Protein AF-A0A6A7KMX2-F1 (afdb_monomer_lite)

Radius of gyration: 14.28 Å; chains: 1; bounding box: 51×27×28 Å

Structure (mmCIF, N/CA/C/O backbone):
data_AF-A0A6A7KMX2-F1
#
_entry.id   AF-A0A6A7KMX2-F1
#
loop_
_atom_site.group_PDB
_atom_site.id
_atom_site.type_symbol
_atom_site.label_atom_id
_atom_site.label_alt_id
_atom_site.label_comp_id
_atom_site.label_asym_id
_atom_site.label_entity_id
_atom_site.label_seq_id
_atom_site.pdbx_PDB_ins_code
_atom_site.Cartn_x
_atom_site.Cartn_y
_atom_site.Cartn_z
_atom_site.occupancy
_atom_site.B_iso_or_equiv
_atom_site.auth_seq_id
_atom_site.auth_comp_id
_atom_site.auth_asym_id
_atom_site.auth_atom_id
_atom_site.pdbx_PDB_model_num
ATOM 1 N N . MET A 1 1 ? -35.782 7.803 8.637 1.00 35.84 1 MET A N 1
ATOM 2 C CA . MET A 1 1 ? -34.546 8.442 9.136 1.00 35.84 1 MET A CA 1
ATOM 3 C C . MET A 1 1 ? -33.400 7.528 8.760 1.00 35.84 1 MET A C 1
ATOM 5 O O . MET A 1 1 ? -33.349 6.425 9.274 1.00 35.84 1 MET A O 1
ATOM 9 N N . ILE A 1 2 ? -32.580 7.917 7.785 1.00 45.44 2 ILE A N 1
ATOM 10 C CA . ILE A 1 2 ? -31.406 7.130 7.393 1.00 45.44 2 ILE A CA 1
ATOM 11 C C . ILE A 1 2 ? -30.268 7.613 8.286 1.00 45.44 2 ILE A C 1
ATOM 13 O O . ILE A 1 2 ? -29.913 8.793 8.240 1.00 45.44 2 ILE A O 1
ATOM 17 N N . GLU A 1 3 ? -29.766 6.730 9.146 1.00 41.59 3 GLU A N 1
ATOM 18 C CA . GLU A 1 3 ? -28.570 6.975 9.945 1.00 41.59 3 GLU A CA 1
ATOM 19 C C . GLU A 1 3 ? -27.439 7.396 9.002 1.00 41.59 3 GLU A C 1
ATOM 21 O O . GLU A 1 3 ? -27.011 6.635 8.137 1.00 41.59 3 GLU A O 1
ATOM 26 N N . LYS A 1 4 ? -26.981 8.648 9.119 1.00 43.53 4 LYS A N 1
ATOM 27 C CA . LYS A 1 4 ? -25.758 9.086 8.443 1.00 43.53 4 LYS A CA 1
ATOM 28 C C . LYS A 1 4 ? -24.617 8.279 9.063 1.00 43.53 4 LYS A C 1
ATOM 30 O O . LYS A 1 4 ? -24.386 8.463 10.261 1.00 43.53 4 LYS A O 1
ATOM 35 N N . PRO A 1 5 ? -23.899 7.420 8.316 1.00 46.09 5 PRO A N 1
ATOM 36 C CA . PRO A 1 5 ? -22.763 6.720 8.888 1.00 46.09 5 PRO A CA 1
ATOM 37 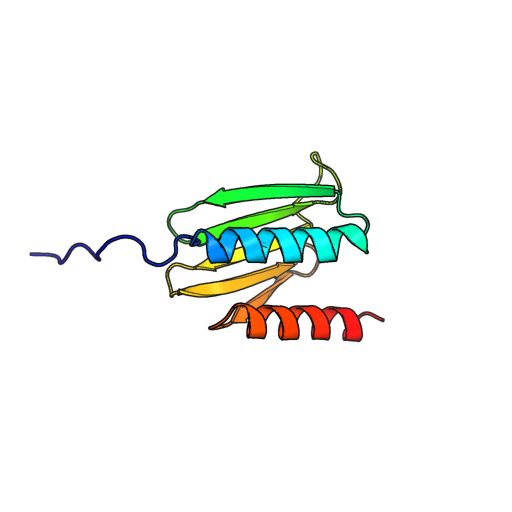C C . PRO A 1 5 ? -21.763 7.768 9.382 1.00 46.09 5 PRO A C 1
ATOM 39 O O . PRO A 1 5 ? -21.351 8.672 8.647 1.00 46.09 5 PRO A O 1
ATOM 42 N N . GLY A 1 6 ? -21.474 7.694 10.680 1.00 46.22 6 GLY A N 1
ATOM 43 C CA . GLY A 1 6 ? -20.601 8.613 11.390 1.00 46.22 6 GLY A CA 1
ATOM 44 C C . GLY A 1 6 ? -19.242 8.757 10.705 1.00 46.22 6 GLY A C 1
ATOM 45 O O . GLY A 1 6 ? -18.734 7.818 10.100 1.00 46.22 6 GLY A O 1
ATOM 46 N N . ARG A 1 7 ? -18.688 9.974 10.793 1.00 48.53 7 ARG A N 1
ATOM 47 C CA . ARG A 1 7 ? -17.300 10.375 10.483 1.00 48.53 7 ARG A CA 1
ATOM 48 C C . ARG A 1 7 ? -16.406 9.244 9.947 1.00 48.53 7 ARG A C 1
ATOM 50 O O . ARG A 1 7 ? -15.955 8.417 10.723 1.00 48.53 7 ARG A O 1
ATOM 57 N N . SER A 1 8 ? -16.071 9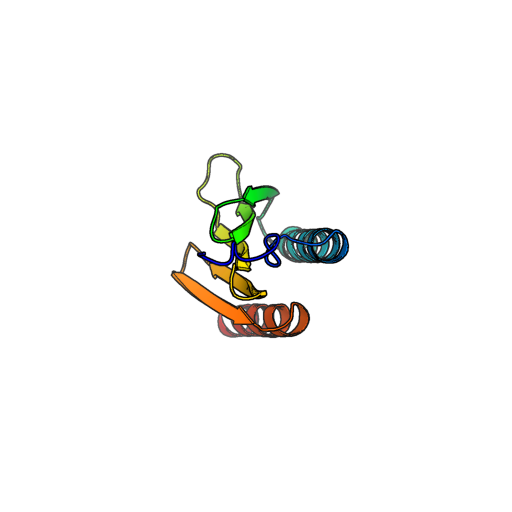.291 8.654 1.00 51.75 8 SER A N 1
ATOM 58 C CA . SER A 1 8 ? -15.095 8.434 7.955 1.00 51.75 8 SER A CA 1
ATOM 59 C C . SER A 1 8 ? -13.935 7.930 8.839 1.00 51.75 8 SER A C 1
ATOM 61 O O . SER A 1 8 ? -12.904 8.597 8.949 1.00 51.75 8 SER A O 1
ATOM 63 N N . HIS A 1 9 ? -14.074 6.732 9.413 1.00 58.53 9 HIS A N 1
ATOM 64 C CA . HIS A 1 9 ? -13.046 6.052 10.220 1.00 58.53 9 HIS A CA 1
ATOM 65 C C . HIS A 1 9 ? -11.888 5.470 9.386 1.00 58.53 9 HIS A C 1
ATOM 67 O O . HIS A 1 9 ? -10.964 4.879 9.934 1.00 58.53 9 HIS A O 1
ATOM 73 N N . TYR A 1 10 ? -11.909 5.649 8.063 1.00 71.50 10 TYR A N 1
ATOM 74 C CA . TYR A 1 10 ? -10.862 5.174 7.153 1.00 71.50 10 TYR A CA 1
ATOM 75 C C . TYR A 1 10 ? -9.798 6.213 6.817 1.00 71.50 10 TYR A C 1
ATOM 77 O O . TYR A 1 10 ? -8.907 5.951 6.010 1.00 71.50 10 TYR A O 1
ATOM 85 N N . ARG A 1 11 ? -9.889 7.407 7.410 1.00 78.88 11 ARG A N 1
ATOM 86 C CA . ARG A 1 11 ? -8.822 8.393 7.274 1.00 78.88 11 ARG A CA 1
ATOM 87 C C . ARG A 1 11 ? -7.561 7.890 7.955 1.00 78.88 11 ARG A C 1
ATOM 89 O O . ARG A 1 11 ? -7.625 7.283 9.024 1.00 78.88 11 ARG A O 1
ATOM 96 N N . LEU A 1 12 ? -6.421 8.205 7.359 1.00 75.75 12 LEU A N 1
ATOM 97 C CA . LEU A 1 12 ? -5.138 7.913 7.977 1.00 75.75 12 LEU A CA 1
ATOM 98 C C . LEU A 1 12 ? -4.965 8.823 9.191 1.00 75.75 12 LEU A C 1
ATOM 100 O O . LEU A 1 12 ? -5.047 10.054 9.093 1.00 75.75 12 LEU A O 1
ATOM 104 N N . THR A 1 13 ? -4.731 8.215 10.348 1.00 81.12 13 THR A N 1
ATOM 105 C CA . THR A 1 13 ? -4.348 8.947 11.555 1.00 81.12 13 THR A CA 1
ATOM 106 C C . THR A 1 13 ? -2.963 9.576 11.373 1.00 81.12 13 THR A C 1
ATOM 108 O O . THR A 1 13 ? -2.220 9.256 10.443 1.00 81.12 13 THR A O 1
ATOM 111 N N . ARG A 1 14 ? -2.575 10.495 12.267 1.00 81.50 14 ARG A N 1
ATOM 112 C CA . ARG A 1 14 ? -1.209 11.054 12.251 1.00 81.50 14 ARG A CA 1
ATOM 113 C C . ARG A 1 14 ? -0.144 9.965 12.394 1.00 81.50 14 ARG A C 1
ATOM 115 O O . ARG A 1 14 ? 0.892 10.051 11.741 1.00 81.50 14 ARG A O 1
ATOM 122 N N . GLU A 1 15 ? -0.426 8.954 13.207 1.00 79.62 15 GLU A N 1
ATOM 123 C CA . GLU A 1 15 ? 0.441 7.794 13.407 1.00 79.62 15 GLU A CA 1
ATOM 124 C C . GLU A 1 15 ? 0.522 6.951 12.138 1.00 79.62 15 GLU A C 1
ATOM 126 O O . GLU A 1 15 ? 1.630 6.675 11.680 1.00 79.62 15 GLU A O 1
ATOM 131 N N . ASP A 1 16 ? -0.621 6.656 11.504 1.00 75.06 16 ASP A N 1
ATOM 132 C CA . ASP A 1 16 ? -0.659 5.953 10.217 1.00 75.06 16 ASP A CA 1
ATOM 133 C C . ASP A 1 16 ? 0.197 6.682 9.177 1.00 75.06 16 ASP A C 1
ATOM 135 O O . ASP A 1 16 ? 1.039 6.074 8.527 1.00 75.06 16 ASP A O 1
ATOM 139 N N . ILE A 1 17 ? 0.038 8.001 9.045 1.00 80.25 17 ILE A N 1
ATOM 140 C CA . ILE A 1 17 ? 0.798 8.822 8.091 1.00 80.25 17 ILE A CA 1
ATOM 141 C C . ILE A 1 17 ? 2.302 8.752 8.365 1.00 80.25 17 ILE A C 1
ATOM 143 O O . ILE A 1 17 ? 3.087 8.627 7.425 1.00 80.25 17 ILE A O 1
ATOM 147 N N . ALA A 1 18 ? 2.720 8.856 9.629 1.00 80.31 18 ALA A N 1
ATOM 148 C CA . ALA A 1 18 ? 4.131 8.792 10.000 1.00 80.31 18 ALA A CA 1
ATOM 149 C C . ALA A 1 18 ? 4.731 7.407 9.707 1.00 80.31 18 ALA A C 1
ATOM 151 O O . ALA A 1 18 ? 5.842 7.311 9.184 1.00 80.31 18 ALA A O 1
ATOM 152 N N . LEU A 1 19 ? 3.980 6.342 9.988 1.00 75.69 19 LEU A N 1
ATOM 153 C CA . LEU A 1 19 ? 4.357 4.960 9.689 1.00 75.69 19 LEU A CA 1
ATOM 154 C C . LEU A 1 19 ? 4.423 4.694 8.183 1.00 75.69 19 LEU A C 1
ATOM 156 O O . LEU A 1 19 ? 5.423 4.159 7.705 1.00 75.69 19 LEU A O 1
ATOM 160 N N . PHE A 1 20 ? 3.420 5.133 7.422 1.00 77.19 20 PHE A N 1
ATOM 161 C CA . PHE A 1 20 ? 3.406 5.022 5.965 1.00 77.19 20 PHE A CA 1
ATOM 162 C C . PHE A 1 20 ? 4.580 5.757 5.329 1.00 77.19 20 PHE A C 1
ATOM 164 O O . PHE A 1 20 ? 5.229 5.196 4.452 1.00 77.19 20 PHE A O 1
ATOM 171 N N . LYS A 1 21 ? 4.901 6.969 5.795 1.00 75.06 21 LYS A N 1
ATOM 172 C CA . LYS A 1 21 ? 6.084 7.706 5.330 1.00 75.06 21 LYS A CA 1
ATOM 173 C C . LYS A 1 21 ? 7.374 6.954 5.623 1.00 75.06 21 LYS A C 1
ATOM 175 O O . LYS A 1 21 ? 8.168 6.789 4.711 1.00 75.06 21 LYS A O 1
ATOM 180 N N . ARG A 1 22 ? 7.556 6.426 6.837 1.00 76.12 22 ARG A N 1
ATOM 181 C CA . ARG A 1 22 ? 8.752 5.639 7.189 1.00 76.12 22 ARG A CA 1
ATOM 182 C C . ARG A 1 22 ? 8.904 4.384 6.338 1.00 76.12 22 ARG A C 1
ATOM 184 O O . ARG A 1 22 ? 10.017 4.024 5.974 1.00 76.12 22 ARG A O 1
ATOM 191 N N . VAL A 1 23 ? 7.803 3.709 6.021 1.00 73.56 23 VAL A N 1
ATOM 192 C CA . VAL A 1 23 ? 7.832 2.516 5.164 1.00 73.56 23 VAL A CA 1
ATOM 193 C C . VAL A 1 23 ? 8.091 2.889 3.719 1.00 73.56 23 VAL A C 1
ATOM 195 O O . VAL A 1 23 ? 8.945 2.270 3.097 1.00 73.56 23 VAL A O 1
ATOM 198 N N . ALA A 1 24 ? 7.432 3.930 3.212 1.00 69.81 24 ALA A N 1
ATOM 199 C CA . ALA A 1 24 ? 7.726 4.487 1.902 1.00 69.81 24 ALA A CA 1
ATOM 200 C C . ALA A 1 24 ? 9.212 4.851 1.797 1.00 69.81 24 ALA A C 1
ATOM 202 O O . ALA A 1 24 ? 9.881 4.388 0.886 1.00 69.81 24 ALA A O 1
ATOM 203 N N . GLU A 1 25 ? 9.754 5.580 2.773 1.00 66.62 25 GLU A N 1
ATOM 204 C CA . GLU A 1 25 ? 11.168 5.956 2.868 1.00 66.62 25 GLU A CA 1
ATOM 205 C C . GLU A 1 25 ? 12.094 4.742 2.986 1.00 66.62 25 GLU A C 1
ATOM 207 O O . GLU A 1 25 ? 13.139 4.721 2.351 1.00 66.62 25 GLU A O 1
ATOM 212 N N . SER A 1 26 ? 11.736 3.712 3.755 1.00 66.81 26 SER A N 1
ATOM 213 C CA . SER A 1 26 ? 12.531 2.481 3.869 1.00 66.81 26 SER A CA 1
ATOM 214 C C . SER A 1 26 ? 12.535 1.680 2.566 1.00 66.81 26 SER A C 1
ATOM 216 O O . SER A 1 26 ? 13.573 1.147 2.172 1.00 66.81 26 SER A O 1
ATOM 218 N N . MET A 1 27 ? 11.402 1.634 1.865 1.00 64.38 27 MET A N 1
ATOM 219 C CA . MET A 1 27 ? 11.321 1.051 0.531 1.00 64.38 27 MET A CA 1
ATOM 220 C C . MET A 1 27 ? 12.168 1.873 -0.446 1.00 64.38 27 MET A C 1
ATOM 222 O O . MET A 1 27 ? 13.007 1.292 -1.124 1.00 64.38 27 MET A O 1
ATOM 226 N N . ILE A 1 28 ? 12.039 3.204 -0.442 1.00 60.66 28 ILE A N 1
ATOM 227 C CA . ILE A 1 28 ? 12.797 4.175 -1.256 1.00 60.66 28 ILE A CA 1
ATOM 228 C C . ILE A 1 28 ? 14.307 4.086 -1.015 1.00 60.66 28 ILE A C 1
ATOM 230 O O . ILE A 1 28 ? 15.076 3.992 -1.960 1.00 60.66 28 ILE A O 1
ATOM 234 N N . ARG A 1 29 ? 14.769 4.050 0.237 1.00 55.09 29 ARG A N 1
ATOM 235 C CA . ARG A 1 29 ? 16.205 4.054 0.577 1.00 55.09 29 ARG A CA 1
ATOM 236 C C . ARG A 1 29 ? 16.952 2.836 0.027 1.00 55.09 29 ARG A C 1
ATOM 238 O O . ARG A 1 29 ? 18.168 2.882 -0.128 1.00 55.09 29 ARG A O 1
ATOM 245 N N . HIS A 1 30 ? 16.222 1.766 -0.274 1.00 55.28 30 HIS A N 1
ATOM 246 C CA . HIS A 1 30 ? 16.739 0.533 -0.859 1.00 55.28 30 HIS A CA 1
ATOM 247 C C . HIS A 1 30 ? 16.110 0.227 -2.226 1.00 55.28 30 HIS A C 1
ATOM 249 O O . HIS A 1 30 ? 16.003 -0.944 -2.598 1.00 55.28 30 HIS A O 1
ATOM 255 N N . SER A 1 31 ? 15.618 1.235 -2.950 1.00 55.91 31 SER A N 1
ATOM 256 C CA . SER A 1 31 ? 15.026 1.043 -4.274 1.00 55.91 31 SER A CA 1
ATOM 257 C C . SER A 1 31 ? 15.135 2.297 -5.152 1.00 55.91 31 SER A C 1
ATOM 259 O O . SER A 1 31 ? 15.415 3.391 -4.685 1.00 55.91 31 SER A O 1
ATOM 261 N N . GLU A 1 32 ? 14.897 2.154 -6.452 1.00 63.12 32 GLU A N 1
ATOM 262 C CA . GLU A 1 32 ? 14.859 3.240 -7.450 1.00 63.12 32 GLU A CA 1
ATOM 263 C C . GLU A 1 32 ? 13.733 4.293 -7.256 1.00 63.12 32 GLU A C 1
ATOM 265 O O . GLU A 1 32 ? 13.426 5.058 -8.168 1.00 63.12 32 GLU A O 1
ATOM 270 N N . TRP A 1 33 ? 13.061 4.324 -6.104 1.00 68.94 33 TRP A N 1
ATOM 271 C CA . TRP A 1 33 ? 11.771 4.985 -5.909 1.00 68.94 33 TRP A CA 1
ATOM 272 C C . TRP A 1 33 ? 12.024 6.345 -5.271 1.00 68.94 33 TRP A C 1
ATOM 274 O O . TRP A 1 33 ? 12.782 6.425 -4.314 1.00 68.94 33 TRP A O 1
ATOM 284 N N . ARG A 1 34 ? 11.453 7.433 -5.794 1.00 69.69 34 ARG A N 1
ATOM 285 C CA . ARG A 1 34 ? 11.892 8.795 -5.429 1.00 69.69 34 ARG A CA 1
ATOM 286 C C . ARG A 1 34 ? 10.769 9.722 -4.982 1.00 69.69 34 ARG A C 1
ATOM 288 O O . ARG A 1 34 ? 11.040 10.737 -4.346 1.00 69.69 34 ARG A O 1
ATOM 295 N N . HIS A 1 35 ? 9.511 9.376 -5.264 1.00 77.88 35 HIS A N 1
ATOM 296 C CA . HIS A 1 35 ? 8.380 10.280 -5.049 1.00 77.88 35 HIS A CA 1
ATOM 297 C C . HIS A 1 35 ? 7.255 9.610 -4.266 1.00 77.88 35 HIS A C 1
ATOM 299 O O . HIS A 1 35 ? 6.830 8.508 -4.601 1.00 77.88 35 HIS A O 1
ATOM 305 N N . VAL A 1 36 ? 6.745 10.312 -3.249 1.00 81.44 36 VAL A N 1
ATOM 306 C CA . VAL A 1 36 ? 5.598 9.899 -2.428 1.00 81.44 36 VAL A CA 1
ATOM 307 C C . VAL A 1 36 ? 4.535 10.989 -2.488 1.00 81.44 36 VAL A C 1
ATOM 309 O O . VAL A 1 36 ? 4.789 12.127 -2.092 1.00 81.44 36 VAL A O 1
ATOM 312 N N . LYS A 1 37 ? 3.326 10.647 -2.935 1.00 85.00 37 LYS A N 1
ATOM 313 C CA . LYS A 1 37 ? 2.176 11.558 -2.989 1.00 85.00 37 LYS A CA 1
ATOM 314 C C . LYS A 1 37 ? 1.027 11.001 -2.162 1.00 85.00 37 LYS A C 1
ATOM 316 O O . LYS A 1 37 ? 0.673 9.839 -2.302 1.00 85.00 37 LYS A O 1
ATOM 321 N N . ARG A 1 38 ? 0.418 11.829 -1.312 1.00 86.44 38 ARG A N 1
ATOM 322 C CA . ARG A 1 38 ? -0.799 11.464 -0.572 1.00 86.44 38 ARG A CA 1
ATOM 323 C C . ARG A 1 38 ? -2.027 11.799 -1.408 1.00 86.44 38 ARG A C 1
ATOM 325 O O . ARG A 1 38 ? -2.151 12.926 -1.880 1.00 86.44 38 ARG A O 1
ATOM 332 N N . ASN A 1 39 ? -2.941 10.849 -1.524 1.00 87.25 39 ASN A N 1
ATOM 333 C CA . ASN A 1 39 ? -4.210 10.986 -2.220 1.00 87.25 39 ASN A CA 1
ATOM 334 C C . ASN A 1 39 ? -5.364 10.546 -1.313 1.00 87.25 39 ASN A C 1
ATOM 336 O O . ASN A 1 39 ? -5.188 9.837 -0.316 1.00 87.25 39 ASN A O 1
ATOM 340 N N . ARG A 1 40 ? -6.567 11.003 -1.655 1.00 86.00 40 ARG A N 1
ATOM 341 C CA . ARG A 1 40 ? -7.781 10.691 -0.909 1.00 86.00 40 ARG A CA 1
ATOM 342 C C . ARG A 1 40 ? -8.966 10.579 -1.852 1.00 86.00 40 ARG A C 1
ATOM 344 O O . ARG A 1 40 ? -9.166 11.451 -2.691 1.00 86.00 40 ARG A O 1
ATOM 351 N N . SER A 1 41 ? -9.769 9.546 -1.646 1.00 82.75 41 SER A N 1
ATOM 352 C CA . SER A 1 41 ? -11.057 9.341 -2.299 1.00 82.75 41 SER A CA 1
ATOM 353 C C . SER A 1 41 ? -12.165 9.129 -1.262 1.00 82.75 41 SER A C 1
ATOM 355 O O . SER A 1 41 ? -11.939 9.141 -0.044 1.00 82.75 41 SER A O 1
ATOM 357 N N . GLU A 1 42 ? -13.390 8.936 -1.741 1.00 79.25 42 GLU A N 1
ATOM 358 C CA . GLU A 1 42 ? -14.526 8.551 -0.899 1.00 79.25 42 GLU A CA 1
ATOM 359 C C . GLU A 1 42 ? -14.370 7.144 -0.303 1.00 79.25 42 GLU A C 1
ATOM 361 O O . GLU A 1 42 ? -14.980 6.848 0.717 1.00 79.25 42 GLU A O 1
ATOM 366 N N . GLN A 1 43 ? -13.517 6.297 -0.885 1.00 81.31 43 GLN A N 1
ATOM 367 C CA . GLN A 1 43 ? -13.384 4.889 -0.495 1.00 81.31 43 GLN A CA 1
ATOM 368 C C . GLN A 1 43 ? -12.065 4.567 0.212 1.00 81.31 43 GLN A C 1
ATOM 370 O O . GLN A 1 43 ? -11.973 3.550 0.902 1.00 81.31 43 GLN A O 1
ATOM 375 N N . ALA A 1 44 ? -11.039 5.404 0.054 1.00 83.75 44 ALA A N 1
ATOM 376 C CA . ALA A 1 44 ? -9.736 5.161 0.650 1.00 83.75 44 ALA A CA 1
ATOM 377 C C . ALA A 1 44 ? -8.940 6.447 0.859 1.00 83.75 44 ALA A C 1
ATOM 379 O O . ALA A 1 44 ? -9.114 7.457 0.174 1.00 83.75 44 ALA A O 1
ATOM 380 N N . GLU A 1 45 ? -7.995 6.375 1.782 1.00 88.69 45 GLU A N 1
ATOM 381 C CA . GLU A 1 45 ? -6.919 7.342 1.892 1.00 88.69 45 GLU A CA 1
ATOM 382 C C . GLU A 1 45 ? -5.580 6.617 1.760 1.00 88.69 45 GLU A C 1
ATOM 384 O O . GLU A 1 45 ? -5.346 5.617 2.437 1.00 88.69 45 GLU A O 1
ATOM 389 N N . TYR A 1 46 ? -4.721 7.077 0.850 1.00 87.38 46 TYR A N 1
ATOM 390 C CA . TYR A 1 46 ? -3.559 6.305 0.418 1.00 87.38 46 TYR A CA 1
ATOM 391 C C . TYR A 1 46 ? -2.388 7.182 -0.031 1.00 87.38 46 TYR A C 1
ATOM 393 O O . TYR A 1 46 ? -2.526 8.369 -0.318 1.00 87.38 46 TYR A O 1
ATOM 401 N N . PHE A 1 47 ? -1.214 6.572 -0.091 1.00 87.12 47 PHE A N 1
ATOM 402 C CA . PHE A 1 47 ? 0.011 7.107 -0.649 1.00 87.12 47 PHE A CA 1
ATOM 403 C C . PHE A 1 47 ? 0.327 6.384 -1.951 1.00 87.12 47 PHE A C 1
ATOM 405 O O . PHE A 1 47 ? 0.343 5.159 -1.985 1.00 87.12 47 PHE A O 1
ATOM 412 N N . GLU A 1 48 ? 0.602 7.142 -3.000 1.00 87.38 48 GLU A N 1
ATOM 413 C CA . GLU A 1 48 ? 1.192 6.667 -4.248 1.00 87.38 48 GLU A CA 1
ATOM 414 C C . GLU A 1 48 ? 2.694 6.862 -4.206 1.00 87.38 48 GLU A C 1
ATOM 416 O O . GLU A 1 48 ? 3.176 7.918 -3.785 1.00 87.38 48 GLU A O 1
ATOM 421 N N . ILE A 1 49 ? 3.427 5.847 -4.650 1.00 82.81 49 ILE A N 1
ATOM 422 C CA . ILE A 1 49 ? 4.880 5.832 -4.554 1.00 82.81 49 ILE A CA 1
ATOM 423 C C . ILE A 1 49 ? 5.436 5.469 -5.923 1.00 82.81 49 ILE A C 1
ATOM 425 O O . ILE A 1 49 ? 5.022 4.483 -6.539 1.00 82.81 49 ILE A O 1
ATOM 429 N N . ARG A 1 50 ? 6.308 6.342 -6.429 1.00 83.19 50 ARG A N 1
ATOM 430 C CA . ARG A 1 50 ? 6.748 6.369 -7.828 1.00 83.19 50 ARG A CA 1
ATOM 431 C C . ARG A 1 50 ? 8.266 6.433 -7.930 1.00 83.19 50 ARG A C 1
ATOM 433 O O . ARG A 1 50 ? 8.932 6.973 -7.042 1.00 83.19 50 ARG A O 1
ATOM 440 N N . THR A 1 51 ? 8.797 5.916 -9.033 1.00 72.12 51 THR A N 1
ATOM 441 C CA . THR A 1 51 ? 10.214 6.045 -9.406 1.00 72.12 51 THR A CA 1
ATOM 442 C C . THR A 1 51 ? 10.538 7.436 -9.924 1.00 72.12 51 THR A C 1
ATOM 444 O O . THR A 1 51 ? 11.533 8.017 -9.504 1.00 72.12 51 THR A O 1
ATOM 447 N N . ASP A 1 52 ? 9.645 8.005 -10.729 1.00 73.00 52 ASP A N 1
ATOM 448 C CA . ASP A 1 52 ? 9.767 9.342 -11.307 1.00 73.00 52 ASP A CA 1
ATOM 449 C C . ASP A 1 52 ? 8.403 10.067 -11.240 1.00 73.00 52 ASP A C 1
ATOM 451 O O . ASP A 1 52 ? 7.365 9.389 -11.278 1.00 73.00 52 ASP A O 1
ATOM 455 N N . PRO A 1 53 ? 8.336 11.404 -11.083 1.00 67.69 53 PRO A N 1
ATOM 456 C CA . PRO A 1 53 ? 7.066 12.123 -11.006 1.00 67.69 53 PRO A CA 1
ATOM 457 C C . PRO A 1 53 ? 6.206 11.968 -12.265 1.00 67.69 53 PRO A C 1
ATOM 459 O O . PRO A 1 53 ? 4.978 11.999 -12.138 1.00 67.69 53 PRO A O 1
ATOM 462 N N . GLU A 1 54 ? 6.820 11.763 -13.434 1.00 71.00 54 GLU A N 1
ATOM 463 C CA . GLU A 1 54 ? 6.119 11.614 -14.719 1.00 71.00 54 GLU A CA 1
ATOM 464 C C . GLU A 1 54 ? 5.656 10.175 -14.990 1.00 71.00 54 GLU A C 1
ATOM 466 O O . GLU A 1 54 ? 4.892 9.930 -15.920 1.00 71.00 54 GLU A O 1
ATOM 471 N N . THR A 1 55 ? 6.080 9.218 -14.161 1.00 72.00 55 THR A N 1
ATOM 472 C CA . THR A 1 55 ? 5.712 7.803 -14.312 1.00 72.00 55 THR A CA 1
ATOM 473 C C . THR A 1 55 ? 4.447 7.440 -13.548 1.00 72.00 55 THR A C 1
ATOM 475 O O . THR A 1 55 ? 4.094 8.068 -12.541 1.00 72.00 55 THR A O 1
ATOM 478 N N . ASP A 1 56 ? 3.786 6.376 -14.005 1.00 73.44 56 ASP A N 1
ATOM 479 C CA . ASP A 1 56 ? 2.713 5.741 -13.251 1.00 73.44 56 ASP A CA 1
ATOM 480 C C . ASP A 1 56 ? 3.202 5.307 -11.860 1.00 73.44 56 ASP A C 1
ATOM 482 O O . ASP A 1 56 ? 4.362 4.908 -11.681 1.00 73.44 56 ASP A O 1
ATOM 486 N N . PRO A 1 57 ? 2.337 5.390 -10.834 1.00 73.06 57 PRO A N 1
ATOM 487 C CA . PRO A 1 57 ? 2.697 4.937 -9.505 1.00 73.06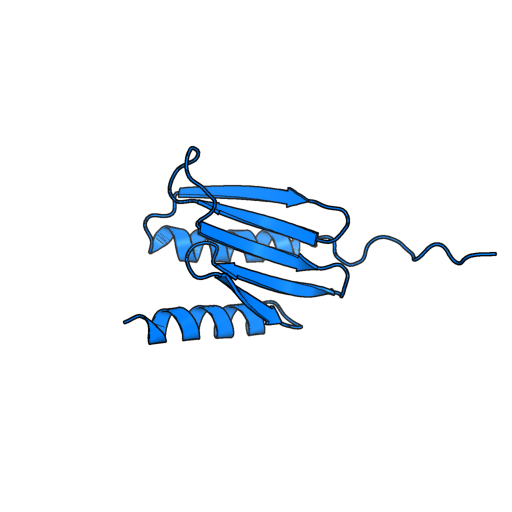 57 PRO A CA 1
ATOM 488 C C . PRO A 1 57 ? 3.018 3.452 -9.535 1.00 73.06 57 PRO A C 1
ATOM 490 O O . PRO A 1 57 ? 2.269 2.660 -10.083 1.00 73.06 57 PRO A O 1
ATOM 493 N N . ALA A 1 58 ? 4.123 3.059 -8.911 1.00 79.56 58 ALA A N 1
ATOM 494 C CA . ALA A 1 58 ? 4.552 1.670 -8.924 1.00 79.56 58 ALA A CA 1
ATOM 495 C C . ALA A 1 58 ? 3.931 0.873 -7.757 1.00 79.56 58 ALA A C 1
ATOM 497 O O . ALA A 1 58 ? 3.633 -0.309 -7.915 1.00 79.56 58 ALA A O 1
ATOM 498 N N . PHE A 1 59 ? 3.619 1.520 -6.625 1.00 83.12 59 PHE A N 1
ATOM 499 C CA . PHE A 1 59 ? 2.715 0.972 -5.610 1.00 83.12 59 PHE A CA 1
ATOM 500 C C . PHE A 1 59 ? 1.850 2.038 -4.944 1.00 83.12 59 PHE A C 1
ATOM 502 O O . PHE A 1 59 ? 2.123 3.242 -4.991 1.00 83.12 59 PHE A O 1
ATOM 509 N N . SER A 1 60 ? 0.773 1.573 -4.322 1.00 87.56 60 SER A N 1
ATOM 510 C CA . SER A 1 60 ? -0.095 2.353 -3.454 1.00 87.56 60 SER A CA 1
ATOM 511 C C . SER A 1 60 ? -0.259 1.680 -2.100 1.00 87.56 60 SER A C 1
ATOM 513 O O . SER A 1 60 ? -0.366 0.462 -2.000 1.00 87.56 60 SER A O 1
ATOM 515 N N . LEU A 1 61 ? -0.259 2.492 -1.052 1.00 87.81 61 LEU A N 1
ATOM 516 C CA . LEU A 1 61 ? -0.285 2.067 0.341 1.00 87.81 61 LEU A CA 1
ATOM 517 C C . LEU A 1 61 ? -1.303 2.918 1.090 1.00 87.81 61 LEU A C 1
ATOM 519 O O . LEU A 1 61 ? -1.175 4.137 1.104 1.00 87.81 61 LEU A O 1
ATOM 523 N N . GLY A 1 62 ? -2.316 2.326 1.711 1.00 89.12 62 GLY A N 1
ATOM 524 C CA . GLY A 1 62 ? -3.372 3.134 2.317 1.00 89.12 62 GLY A CA 1
ATOM 525 C C . GLY A 1 62 ? -4.301 2.393 3.252 1.00 89.12 62 GLY A C 1
ATOM 526 O O . GLY A 1 62 ? -4.002 1.291 3.708 1.00 89.12 62 GLY A O 1
ATOM 527 N N . ARG A 1 63 ? -5.437 3.027 3.534 1.00 87.88 63 ARG A N 1
ATOM 528 C CA . ARG A 1 63 ? -6.511 2.498 4.368 1.00 87.88 63 ARG A CA 1
ATOM 529 C C . ARG A 1 63 ? -7.856 2.672 3.673 1.00 87.88 63 ARG A C 1
ATOM 531 O O . ARG A 1 63 ? -8.183 3.757 3.188 1.00 87.88 63 ARG A O 1
ATOM 538 N N . CYS A 1 64 ? -8.618 1.589 3.612 1.00 86.69 64 CYS A N 1
ATOM 539 C CA . CYS A 1 64 ? -9.926 1.532 2.963 1.00 86.69 64 CYS A CA 1
ATOM 540 C C . CYS A 1 64 ? -11.056 1.869 3.939 1.00 86.69 64 CYS A C 1
ATOM 542 O O . CYS A 1 64 ? -10.897 1.729 5.153 1.00 86.69 64 CYS A O 1
ATOM 544 N N . ALA A 1 65 ? -12.226 2.225 3.398 1.00 83.38 65 ALA A N 1
ATOM 545 C CA . ALA A 1 65 ? -13.474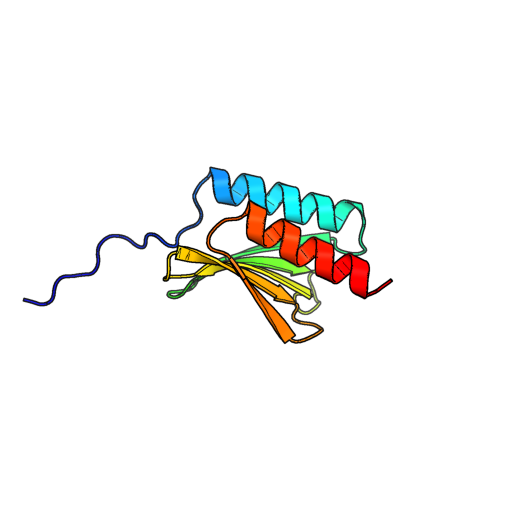 2.481 4.126 1.00 83.38 65 ALA A CA 1
ATOM 546 C C . ALA A 1 65 ? -13.828 1.401 5.162 1.00 83.38 65 ALA A C 1
ATOM 548 O O . ALA A 1 65 ? -14.359 1.711 6.224 1.00 83.38 65 ALA A O 1
ATOM 549 N N . THR A 1 66 ? -13.470 0.148 4.875 1.00 82.31 66 THR A N 1
ATOM 550 C CA . THR A 1 66 ? -13.681 -1.014 5.748 1.00 82.31 66 THR A CA 1
ATOM 551 C C . THR A 1 66 ? -12.764 -1.047 6.977 1.00 82.31 66 THR A C 1
ATOM 553 O O . THR A 1 66 ? -12.890 -1.939 7.806 1.00 82.31 66 THR A O 1
ATOM 556 N N . GLY A 1 67 ? -11.815 -0.114 7.093 1.00 81.25 67 GLY A N 1
ATOM 557 C CA . GLY A 1 67 ? -10.850 -0.027 8.189 1.00 81.25 67 GLY A CA 1
ATOM 558 C C . GLY A 1 67 ? -9.545 -0.795 7.959 1.00 81.25 67 GLY A C 1
ATOM 559 O O . GLY A 1 67 ? -8.602 -0.577 8.722 1.00 81.25 67 GLY A O 1
ATOM 560 N N . ASN A 1 68 ? -9.467 -1.614 6.904 1.00 87.50 68 ASN A N 1
ATOM 561 C CA . ASN A 1 68 ? -8.281 -2.395 6.544 1.00 87.50 68 ASN A CA 1
ATOM 562 C C . ASN A 1 68 ? -7.197 -1.529 5.898 1.00 87.50 68 ASN A C 1
ATOM 564 O O . ASN A 1 68 ? -7.492 -0.611 5.129 1.00 87.50 68 ASN A O 1
ATOM 568 N N . TYR A 1 69 ? -5.944 -1.881 6.159 1.00 87.62 69 TYR A N 1
ATOM 569 C CA . TYR A 1 69 ? -4.798 -1.398 5.406 1.00 87.62 69 TYR A CA 1
ATOM 570 C C . TYR A 1 69 ? -4.694 -2.144 4.078 1.00 87.62 69 TYR A C 1
ATOM 572 O O . TYR A 1 69 ? -5.014 -3.332 4.001 1.00 87.62 69 TYR A O 1
ATOM 580 N N . VAL A 1 70 ? -4.235 -1.447 3.044 1.00 89.00 70 VAL A N 1
ATOM 581 C CA . VAL A 1 70 ? -4.103 -1.981 1.691 1.00 89.00 70 VAL A CA 1
ATOM 582 C C . VAL A 1 70 ? -2.735 -1.661 1.105 1.00 89.00 70 VAL A C 1
ATOM 584 O O . VAL A 1 70 ? -2.207 -0.560 1.284 1.00 89.00 70 VAL A O 1
ATOM 587 N N . PHE A 1 71 ? -2.186 -2.631 0.386 1.00 87.81 71 PHE A N 1
ATOM 588 C CA . PHE A 1 71 ? -1.059 -2.482 -0.521 1.00 87.81 71 PHE A CA 1
ATOM 589 C C . PHE A 1 71 ? -1.508 -2.904 -1.917 1.00 87.81 71 PHE A C 1
ATOM 591 O O . PHE A 1 71 ? -2.144 -3.945 -2.069 1.00 87.81 71 PHE A O 1
ATOM 598 N N . LEU A 1 72 ? -1.167 -2.104 -2.919 1.00 87.94 72 LEU A N 1
ATOM 599 C CA . LEU A 1 72 ? -1.375 -2.398 -4.330 1.00 87.94 72 LEU A CA 1
ATOM 600 C C . LEU A 1 72 ? -0.049 -2.214 -5.059 1.00 87.94 72 LEU A C 1
ATOM 602 O O . LEU A 1 72 ? 0.519 -1.124 -5.023 1.00 87.94 72 LEU A O 1
ATOM 606 N N . ASN A 1 73 ? 0.413 -3.248 -5.750 1.00 85.62 73 ASN A N 1
ATOM 607 C CA . ASN A 1 73 ? 1.496 -3.144 -6.716 1.00 85.62 73 ASN A CA 1
ATOM 608 C C . ASN A 1 73 ? 0.895 -2.932 -8.109 1.00 85.62 73 ASN A C 1
ATOM 610 O O . ASN A 1 73 ? 0.300 -3.844 -8.674 1.00 85.62 73 ASN A O 1
ATOM 614 N N . HIS A 1 74 ? 1.063 -1.740 -8.679 1.00 84.38 74 HIS A N 1
ATOM 615 C CA . HIS A 1 74 ? 0.490 -1.402 -9.989 1.00 84.38 74 HIS A CA 1
ATOM 616 C C . HIS A 1 74 ? 1.184 -2.122 -11.148 1.00 84.38 74 HIS A C 1
ATOM 618 O O . HIS A 1 74 ? 0.583 -2.292 -12.201 1.00 84.38 74 HIS A O 1
ATOM 624 N N . ARG A 1 75 ? 2.430 -2.584 -10.965 1.00 80.06 75 ARG A N 1
ATOM 625 C CA . ARG A 1 75 ? 3.169 -3.315 -12.009 1.00 80.06 75 ARG A CA 1
ATOM 626 C C . ARG A 1 75 ? 2.674 -4.750 -12.171 1.00 80.06 75 ARG A C 1
ATOM 628 O O . ARG A 1 75 ? 2.669 -5.268 -13.279 1.00 80.06 75 ARG A O 1
ATOM 635 N N . THR A 1 76 ? 2.301 -5.397 -11.066 1.00 82.25 76 THR A N 1
ATOM 636 C CA . THR A 1 76 ? 1.875 -6.808 -11.059 1.00 82.25 76 THR A CA 1
ATOM 637 C C . THR A 1 76 ? 0.372 -6.986 -10.863 1.00 82.25 76 THR A C 1
ATOM 639 O O . THR A 1 76 ? -0.137 -8.084 -11.059 1.00 82.25 76 THR A O 1
ATOM 642 N N . GLY A 1 77 ? -0.335 -5.937 -10.435 1.00 85.12 77 GLY A N 1
ATOM 643 C CA . GLY A 1 77 ? -1.734 -6.006 -10.018 1.00 85.12 77 GLY A CA 1
ATOM 644 C C . GLY A 1 77 ? -1.957 -6.696 -8.667 1.00 85.12 77 GLY A C 1
ATOM 645 O O . GLY A 1 77 ? -3.105 -6.934 -8.303 1.00 85.12 77 GLY A O 1
ATOM 646 N N . ASP A 1 78 ? -0.900 -7.032 -7.913 1.00 85.06 78 ASP A N 1
ATOM 647 C CA . ASP A 1 78 ? -1.045 -7.704 -6.614 1.00 85.06 78 ASP A CA 1
ATOM 648 C C . ASP A 1 78 ? -1.663 -6.752 -5.583 1.00 85.06 78 ASP A C 1
ATOM 650 O O . ASP A 1 78 ? -1.172 -5.638 -5.373 1.00 85.06 78 ASP A O 1
ATOM 654 N N . VAL A 1 79 ? -2.735 -7.210 -4.932 1.00 88.31 79 VAL A N 1
ATOM 655 C CA . VAL A 1 79 ? -3.453 -6.461 -3.896 1.00 88.31 79 VAL A CA 1
ATOM 656 C C . VAL A 1 79 ? -3.448 -7.253 -2.602 1.00 88.31 79 VAL A C 1
ATOM 658 O O . VAL A 1 79 ? -3.844 -8.418 -2.562 1.00 88.31 79 VAL A O 1
ATOM 661 N N . ARG A 1 80 ? -3.044 -6.600 -1.513 1.00 88.44 80 ARG A N 1
ATOM 662 C CA . ARG A 1 80 ? -3.023 -7.184 -0.171 1.00 88.44 80 ARG A CA 1
ATOM 663 C C . ARG A 1 80 ? -3.822 -6.324 0.781 1.00 88.44 80 ARG A C 1
ATOM 665 O O . ARG A 1 80 ? -3.641 -5.111 0.823 1.00 88.44 80 ARG A O 1
ATOM 672 N N . PHE A 1 81 ? -4.653 -6.979 1.581 1.00 89.12 81 PHE A N 1
ATOM 673 C CA . PHE A 1 81 ? -5.405 -6.356 2.660 1.00 89.12 81 PHE A CA 1
ATOM 674 C C . PHE A 1 81 ? -4.934 -6.908 3.996 1.00 89.12 81 PHE A C 1
ATOM 676 O O . PHE A 1 81 ? -4.688 -8.106 4.127 1.00 89.12 81 PHE A O 1
ATOM 683 N N . ALA A 1 82 ? -4.843 -6.040 4.995 1.00 86.50 82 ALA A N 1
ATOM 684 C CA . ALA A 1 82 ? -4.489 -6.431 6.348 1.00 86.50 82 ALA A CA 1
ATOM 685 C C . ALA A 1 82 ? -5.290 -5.626 7.374 1.00 86.50 82 ALA A C 1
ATOM 687 O O . ALA A 1 82 ? -5.508 -4.427 7.208 1.00 86.50 82 ALA A O 1
ATOM 688 N N . GLY A 1 83 ? -5.685 -6.272 8.472 1.00 85.81 83 GLY A N 1
ATOM 689 C CA . GLY A 1 83 ? -6.357 -5.594 9.588 1.00 85.81 83 GLY A CA 1
ATOM 690 C C . GLY A 1 83 ? -5.429 -4.671 10.389 1.00 85.81 83 GLY A C 1
ATOM 691 O O . GLY A 1 83 ? -5.898 -3.807 11.122 1.00 85.81 83 GLY A O 1
ATOM 692 N N . SER A 1 84 ? -4.109 -4.823 10.238 1.00 83.50 84 SER A N 1
ATOM 693 C CA . SER A 1 84 ? -3.102 -3.979 10.879 1.00 83.50 84 SER A CA 1
ATOM 694 C C . SER A 1 84 ? -1.957 -3.647 9.925 1.00 83.50 84 SER A C 1
ATOM 696 O O . SER A 1 84 ? -1.655 -4.397 8.995 1.00 83.50 84 SER A O 1
ATOM 698 N N . PHE A 1 85 ? -1.291 -2.523 10.181 1.00 77.56 85 PHE A N 1
ATOM 699 C CA . PHE A 1 85 ? -0.155 -2.087 9.377 1.00 77.56 85 PHE A CA 1
ATOM 700 C C . PHE A 1 85 ? 1.024 -3.063 9.462 1.00 77.56 85 PHE A C 1
ATOM 702 O O . PHE A 1 85 ? 1.608 -3.408 8.440 1.00 77.56 85 PHE A O 1
ATOM 709 N N . SER A 1 86 ? 1.340 -3.575 10.657 1.00 80.12 86 SER A N 1
ATOM 710 C CA . SER A 1 86 ? 2.414 -4.561 10.835 1.00 80.12 86 SER A CA 1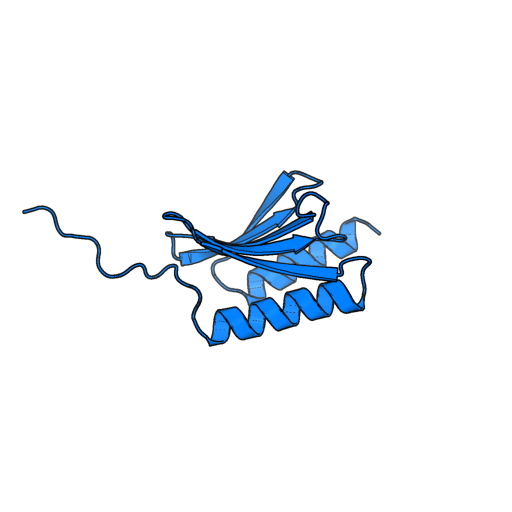
ATOM 711 C C . SER A 1 86 ? 2.177 -5.822 10.002 1.00 80.12 86 SER A C 1
ATOM 713 O O . SER A 1 86 ? 3.095 -6.295 9.340 1.00 80.12 86 SER A O 1
ATOM 715 N N . ALA A 1 87 ? 0.937 -6.324 9.960 1.00 83.81 87 ALA A N 1
ATOM 716 C CA . ALA A 1 87 ? 0.587 -7.474 9.126 1.00 83.81 87 ALA A CA 1
ATOM 717 C C . ALA A 1 87 ? 0.711 -7.168 7.621 1.00 83.81 87 ALA A C 1
ATOM 719 O O . ALA A 1 87 ? 1.136 -8.030 6.846 1.00 83.81 87 ALA A O 1
ATOM 720 N N . LEU A 1 88 ? 0.402 -5.933 7.203 1.00 84.50 88 LEU A N 1
ATOM 721 C CA . LEU A 1 88 ? 0.630 -5.499 5.825 1.00 84.50 88 LEU A CA 1
ATOM 722 C C . LEU A 1 88 ? 2.122 -5.531 5.474 1.00 84.50 88 LEU A C 1
ATOM 724 O O . LEU A 1 88 ? 2.488 -6.018 4.409 1.00 84.50 88 LEU A O 1
ATOM 728 N N . LEU A 1 89 ? 2.988 -5.049 6.369 1.00 78.62 89 LEU A N 1
ATOM 729 C CA . LEU A 1 89 ? 4.431 -5.023 6.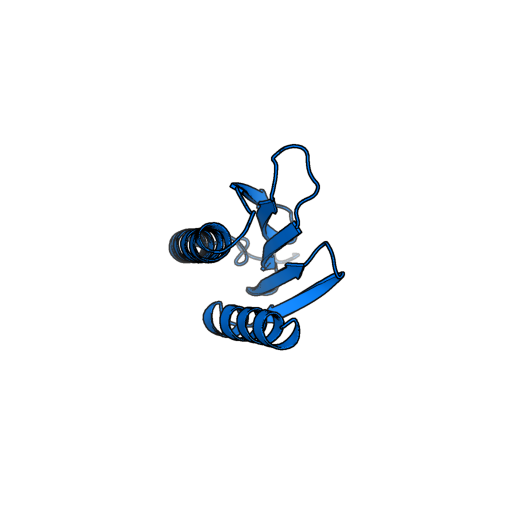124 1.00 78.62 89 LEU A CA 1
ATOM 730 C C . LEU A 1 89 ? 5.033 -6.409 5.993 1.00 78.62 89 LEU A C 1
ATOM 732 O O . LEU A 1 89 ? 5.829 -6.625 5.083 1.00 78.62 89 LEU A O 1
ATOM 736 N N . GLU A 1 90 ? 4.654 -7.341 6.860 1.00 81.62 90 GLU A N 1
ATOM 737 C CA . GLU A 1 90 ? 5.110 -8.727 6.736 1.00 81.62 90 GLU A CA 1
ATOM 738 C C . GLU A 1 90 ? 4.667 -9.336 5.398 1.00 81.62 90 GLU A C 1
ATOM 740 O O . GLU A 1 90 ? 5.468 -9.973 4.715 1.00 81.62 90 GLU A O 1
ATOM 745 N N . SER A 1 91 ? 3.447 -9.025 4.946 1.00 76.50 91 SER A N 1
ATOM 746 C CA . SER A 1 91 ? 2.948 -9.462 3.633 1.00 76.50 91 SER A CA 1
ATOM 747 C C . SER A 1 91 ? 3.760 -8.876 2.469 1.00 76.50 91 SER A C 1
ATOM 749 O O . SER A 1 91 ? 4.105 -9.587 1.527 1.00 76.50 91 SER A O 1
ATOM 751 N N . VAL A 1 92 ? 4.114 -7.589 2.536 1.00 73.69 92 VAL A N 1
ATOM 752 C CA . VAL A 1 92 ? 4.924 -6.916 1.504 1.00 73.69 92 VAL A CA 1
ATOM 753 C C . VAL A 1 92 ? 6.367 -7.437 1.497 1.00 73.69 92 VAL A C 1
ATOM 755 O O . VAL A 1 92 ? 6.943 -7.650 0.428 1.00 73.69 92 VAL A O 1
ATOM 758 N N . LYS A 1 93 ? 6.961 -7.681 2.671 1.00 73.00 93 LYS A N 1
ATOM 759 C CA . LYS A 1 93 ? 8.314 -8.251 2.795 1.00 73.00 93 LYS A CA 1
ATOM 760 C C . LYS A 1 93 ? 8.393 -9.657 2.204 1.00 73.00 93 LYS A C 1
ATOM 762 O O . LYS A 1 93 ? 9.338 -9.940 1.471 1.00 73.00 93 LYS A O 1
ATOM 767 N N . ALA A 1 94 ? 7.402 -10.505 2.480 1.00 70.44 94 ALA A N 1
ATOM 768 C CA . ALA A 1 94 ? 7.330 -11.857 1.928 1.00 70.44 94 ALA A CA 1
ATOM 769 C C . ALA A 1 94 ? 7.292 -11.854 0.388 1.00 70.44 94 ALA A C 1
ATOM 771 O O . ALA A 1 94 ? 7.925 -12.692 -0.256 1.00 70.44 94 ALA A O 1
ATOM 772 N N . LEU A 1 95 ? 6.622 -10.862 -0.209 1.00 66.81 95 LEU A N 1
ATOM 773 C CA . LEU A 1 95 ? 6.582 -10.679 -1.660 1.00 66.81 95 LEU A CA 1
ATOM 774 C C . LEU A 1 95 ? 7.971 -10.379 -2.230 1.00 66.81 95 LEU A C 1
ATOM 776 O O . LEU A 1 95 ? 8.391 -10.979 -3.214 1.00 66.81 95 LEU A O 1
ATOM 780 N N . ARG A 1 96 ? 8.711 -9.493 -1.557 1.00 60.81 96 ARG A N 1
ATOM 781 C CA . ARG A 1 96 ? 10.076 -9.111 -1.933 1.00 60.81 96 ARG A CA 1
ATOM 782 C C . ARG A 1 96 ? 11.045 -10.295 -1.888 1.00 60.81 96 ARG A C 1
ATOM 784 O O . ARG A 1 96 ? 11.904 -10.394 -2.753 1.00 60.81 96 ARG A O 1
ATOM 791 N N . ALA A 1 97 ? 10.886 -11.184 -0.908 1.00 58.00 97 ALA A N 1
ATOM 792 C CA . ALA A 1 97 ? 11.696 -12.395 -0.777 1.00 58.00 97 ALA A CA 1
ATOM 793 C C . ALA A 1 97 ? 11.381 -13.461 -1.840 1.00 58.00 97 ALA A C 1
ATOM 795 O O . ALA A 1 97 ? 12.243 -14.269 -2.150 1.00 58.00 97 ALA A O 1
ATOM 796 N N . SER A 1 98 ? 10.169 -13.459 -2.404 1.00 52.41 98 SER A N 1
ATOM 797 C CA . SER A 1 98 ? 9.742 -14.438 -3.419 1.00 52.41 98 SER A CA 1
ATOM 798 C C . SER A 1 98 ? 10.103 -14.021 -4.851 1.00 52.41 98 SER A C 1
ATOM 800 O O . SER A 1 98 ? 9.880 -14.774 -5.791 1.00 52.41 98 SER A O 1
ATOM 802 N N . SER A 1 99 ? 10.588 -12.789 -5.030 1.00 47.16 99 SER A N 1
ATOM 803 C CA . SER A 1 99 ? 11.020 -12.215 -6.313 1.00 47.16 99 SER A CA 1
ATOM 804 C C . SER A 1 99 ? 12.550 -12.180 -6.471 1.00 47.16 99 SER A C 1
ATOM 806 O O . SER A 1 99 ? 13.034 -11.581 -7.430 1.00 47.16 99 SER A O 1
ATOM 808 N N . ALA A 1 100 ? 13.283 -12.763 -5.516 1.00 42.31 100 ALA A N 1
ATOM 809 C CA . ALA A 1 100 ? 14.732 -12.968 -5.523 1.00 42.31 100 ALA A CA 1
ATOM 810 C C . ALA A 1 100 ? 15.042 -14.442 -5.812 1.00 42.31 100 ALA A C 1
ATOM 812 O O . ALA A 1 100 ? 16.062 -14.691 -6.489 1.00 42.31 100 ALA A O 1
#

pLDDT: mean 74.65, std 13.34, range [35.84, 89.12]

Sequence (100 aa):
MIEKPGRSHYRLTREDIALFKRVAESMIRHSEWRHVKRNRSEQAEYFEIRTDPETDPAFSLGRCATGNYVFLNHRTGDVRFAGSFSALLESVKALRASSA

Foldseek 3Di:
DDPDPPDQPFDQDPVSVVVQVVVLVVCVVPDLKDDWDWDDDPFWTWIFIGNDPPDDGQKIWTGTSVCWTWIAGPVVRDIDTHNDPVVVVVVVVVVVVVVD

Secondary structure (DSSP, 8-state):
---PPPS-TTSPPHHHHHHHHHHHHHHHHTSS--EEEEEE-SSEEEEEEESSTTSPPSEEEEEETTS-EEEEETTT--EEEESSHHHHHHHHHHHHHTT-